Protein AF-A0A1Y1LKH6-F1 (afdb_monomer_lite)

Foldseek 3Di:
DPAFQFADPVDGHNDDDDDDPQPAWDWDWADDPPHRGTDIDIGRPPPPPCPVQDKDWFWDDDPVLVVVLVVVLVVDDLVVLVPDPDVVVSVVVNCVVNVVSCCVSTPTDIDGDDDPPVPPDDPDD

Organism: Photinus pyralis (NCBI:txid7054)

Secondary structure (DSSP, 8-state):
--S-SEE-SS-EE---------SSEEEEEE--TTSSB-EEEEEETT--------EEEE----HHHHHHHHHHHHTS--HHHHT-S-HHHHHHHHHHHHHHHHHHHS--EEEEPPP---TT-----

Sequence (125 aa):
VSDPTRVTHSSTSIIDNIFTNVPKFICRVVENNIADHNTVLLEIKDMINTTLREFTFKRRYGSVSISNFKQNLAAQNWSLLYDCSDINEAYQRFYITFKQLFDEYFPIKKHCRPTDTTSWINREV

pLDDT: mean 86.82, std 14.16, range [39.38, 98.31]

Radius of gyration: 31.22 Å; chains: 1; bounding box: 61×33×78 Å

Structure (mmCIF, N/CA/C/O backbone):
data_AF-A0A1Y1LKH6-F1
#
_entry.id   AF-A0A1Y1LKH6-F1
#
loop_
_atom_site.group_PDB
_atom_site.id
_atom_site.type_symbol
_atom_site.label_atom_id
_atom_site.label_alt_id
_atom_site.label_comp_id
_atom_site.label_asym_id
_atom_site.label_entity_id
_atom_site.label_seq_id
_atom_site.pdbx_PDB_ins_code
_atom_site.Cartn_x
_atom_site.Cartn_y
_atom_site.Cartn_z
_atom_site.occupancy
_atom_site.B_iso_or_equiv
_atom_site.auth_seq_id
_atom_site.auth_comp_id
_atom_site.auth_asym_id
_atom_site.auth_atom_id
_atom_site.pdbx_PDB_model_num
ATOM 1 N N . VAL A 1 1 ? 26.871 3.928 -34.632 1.00 66.56 1 VAL A N 1
ATOM 2 C CA . VAL A 1 1 ? 27.045 2.542 -35.115 1.00 66.56 1 VAL A CA 1
ATOM 3 C C . VAL A 1 1 ? 26.883 2.571 -36.618 1.00 66.56 1 VAL A C 1
ATOM 5 O O . VAL A 1 1 ? 25.923 3.176 -37.075 1.00 66.56 1 VAL A O 1
ATOM 8 N N . SER A 1 2 ? 27.850 2.031 -37.352 1.00 83.31 2 SER A N 1
ATOM 9 C CA . SER A 1 2 ? 27.874 2.004 -38.825 1.00 83.31 2 SER A CA 1
ATOM 10 C C . SER A 1 2 ? 27.834 0.583 -39.392 1.00 83.31 2 SER A C 1
ATOM 12 O O . SER A 1 2 ? 27.821 0.417 -40.607 1.00 83.31 2 SER A O 1
ATOM 14 N N . ASP A 1 3 ? 27.836 -0.426 -38.522 1.00 90.88 3 ASP A N 1
ATOM 15 C CA . ASP A 1 3 ? 27.825 -1.834 -38.905 1.00 90.88 3 ASP A CA 1
ATOM 16 C C . ASP A 1 3 ? 26.410 -2.272 -39.320 1.00 90.88 3 ASP A C 1
ATOM 18 O O . ASP A 1 3 ? 25.429 -1.788 -38.740 1.00 90.88 3 ASP A O 1
ATOM 22 N N . PRO A 1 4 ? 26.273 -3.182 -40.303 1.00 92.75 4 PRO A N 1
ATOM 23 C CA . PRO A 1 4 ? 24.976 -3.640 -40.784 1.00 92.75 4 PRO A CA 1
ATOM 24 C C . PRO A 1 4 ? 24.255 -4.468 -39.719 1.00 92.75 4 PRO A C 1
ATOM 26 O O . PRO A 1 4 ? 24.785 -5.458 -39.213 1.00 92.75 4 PRO A O 1
ATOM 29 N N . THR A 1 5 ? 23.014 -4.096 -39.417 1.00 93.94 5 THR A N 1
ATOM 30 C CA . THR A 1 5 ? 22.157 -4.829 -38.473 1.00 9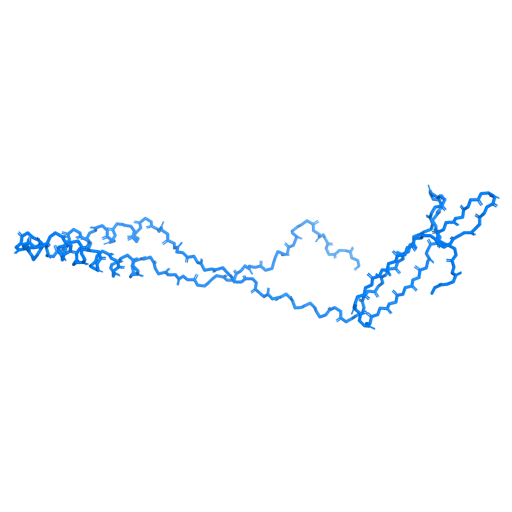3.94 5 THR A CA 1
ATOM 31 C C . THR A 1 5 ? 21.374 -5.940 -39.161 1.00 93.94 5 THR A C 1
ATOM 33 O O . THR A 1 5 ? 20.960 -6.889 -38.511 1.00 93.94 5 THR A O 1
ATOM 36 N N . ARG A 1 6 ? 21.251 -5.874 -40.491 1.00 92.88 6 ARG A N 1
ATOM 37 C CA . ARG A 1 6 ? 20.713 -6.947 -41.321 1.00 92.88 6 ARG A CA 1
ATOM 38 C C . ARG A 1 6 ? 21.611 -7.215 -42.520 1.00 92.88 6 ARG A C 1
ATOM 40 O O . ARG A 1 6 ? 21.926 -6.300 -43.289 1.00 92.88 6 ARG A O 1
ATOM 47 N N . VAL A 1 7 ? 21.981 -8.476 -42.694 1.00 92.69 7 VAL A N 1
ATOM 48 C CA . VAL A 1 7 ? 22.825 -8.982 -43.775 1.00 92.69 7 VAL A CA 1
ATOM 49 C C . VAL A 1 7 ? 22.091 -10.131 -44.453 1.00 92.69 7 VAL A C 1
ATOM 51 O O . VAL A 1 7 ? 21.889 -11.195 -43.878 1.00 92.69 7 VAL A O 1
ATOM 54 N N . THR A 1 8 ? 21.688 -9.909 -45.698 1.00 91.44 8 THR A N 1
ATOM 55 C CA . THR A 1 8 ? 21.129 -10.944 -46.574 1.00 91.44 8 THR A CA 1
ATOM 56 C C . THR A 1 8 ? 22.130 -11.273 -47.680 1.00 91.44 8 THR A C 1
ATOM 58 O O . THR A 1 8 ? 23.130 -10.578 -47.855 1.00 91.44 8 THR A O 1
ATOM 61 N N . HIS A 1 9 ? 21.840 -12.288 -48.497 1.00 91.00 9 HIS A N 1
ATOM 62 C CA . HIS A 1 9 ? 22.659 -12.598 -49.675 1.00 91.00 9 HIS A CA 1
ATOM 63 C C . HIS A 1 9 ? 22.769 -11.415 -50.660 1.00 91.00 9 HIS A C 1
ATOM 65 O O . HIS A 1 9 ? 23.768 -11.276 -51.359 1.00 91.00 9 HIS A O 1
ATOM 71 N N . SER A 1 10 ? 21.736 -10.572 -50.749 1.00 94.00 10 SER A N 1
ATOM 72 C CA . SER A 1 10 ? 21.636 -9.502 -51.751 1.00 94.00 10 SER A CA 1
ATOM 73 C C . SER A 1 10 ? 21.838 -8.093 -51.198 1.00 94.00 10 SER A C 1
ATOM 75 O O . SER A 1 10 ? 21.917 -7.148 -51.980 1.00 94.00 10 SER A O 1
ATOM 77 N N . SER A 1 11 ? 21.853 -7.912 -49.876 1.00 93.81 11 SER A N 1
ATOM 78 C CA . SER A 1 11 ? 21.896 -6.577 -49.276 1.00 93.81 11 SER A CA 1
ATOM 79 C C . SER A 1 11 ? 22.479 -6.563 -47.870 1.00 93.81 11 SER A C 1
ATOM 81 O O . SER A 1 11 ? 22.295 -7.491 -47.083 1.00 93.81 11 SER A O 1
ATOM 83 N N . THR A 1 12 ? 23.119 -5.445 -47.539 1.00 94.19 12 THR A N 1
ATOM 84 C CA . THR A 1 12 ? 23.530 -5.087 -46.183 1.00 94.19 12 THR A CA 1
ATOM 85 C C . THR A 1 12 ? 22.837 -3.786 -45.798 1.00 94.19 12 THR A C 1
ATOM 87 O O . THR A 1 12 ? 22.826 -2.819 -46.561 1.00 94.19 12 THR A O 1
ATOM 90 N N . SER A 1 13 ? 22.169 -3.769 -44.646 1.00 94.25 13 SER A N 1
ATOM 91 C CA . SER A 1 13 ? 21.349 -2.628 -44.229 1.00 94.25 13 SER A CA 1
ATOM 92 C C . SER A 1 13 ? 21.379 -2.417 -42.717 1.00 94.25 13 SER A C 1
ATOM 94 O O . SER A 1 13 ? 21.662 -3.335 -41.949 1.00 94.25 13 SER A O 1
ATOM 96 N N . ILE A 1 14 ? 21.108 -1.180 -42.299 1.00 94.88 14 ILE A N 1
ATOM 97 C CA . ILE A 1 14 ? 21.021 -0.757 -40.897 1.00 94.88 14 ILE A CA 1
ATOM 98 C C . ILE A 1 14 ? 19.560 -0.388 -40.642 1.00 94.88 14 ILE A C 1
ATOM 100 O O . ILE A 1 14 ? 19.156 0.753 -40.864 1.00 94.88 14 ILE A O 1
ATOM 104 N N . ILE A 1 15 ? 18.747 -1.371 -40.265 1.00 94.12 15 ILE A N 1
ATOM 105 C CA . ILE A 1 15 ? 17.295 -1.189 -40.092 1.00 94.12 15 ILE A CA 1
ATOM 106 C C . ILE A 1 15 ? 16.814 -1.459 -38.664 1.00 94.12 15 ILE A C 1
ATOM 108 O O . ILE A 1 15 ? 15.684 -1.112 -38.328 1.00 94.12 15 ILE A O 1
ATOM 112 N N . ASP A 1 16 ? 17.681 -1.985 -37.802 1.00 92.00 16 ASP A N 1
ATOM 113 C CA . ASP A 1 16 ? 17.386 -2.269 -36.402 1.00 92.00 16 ASP A CA 1
ATOM 114 C C . ASP A 1 16 ? 18.007 -1.166 -35.535 1.00 92.00 16 ASP A C 1
ATOM 116 O O . ASP A 1 16 ? 19.226 -1.048 -35.419 1.00 92.00 16 ASP A O 1
ATOM 120 N N . ASN A 1 17 ? 17.171 -0.310 -34.946 1.00 91.19 17 ASN A N 1
ATOM 121 C CA . ASN A 1 17 ? 17.619 0.870 -34.206 1.00 91.19 17 ASN A CA 1
ATOM 122 C C . ASN A 1 17 ? 17.134 0.824 -32.754 1.00 91.19 17 ASN A C 1
ATOM 124 O O . ASN A 1 17 ? 15.978 0.497 -32.491 1.00 91.19 17 ASN A O 1
ATOM 128 N N . ILE A 1 18 ? 17.998 1.221 -31.815 1.00 91.69 18 ILE A N 1
ATOM 129 C CA . ILE A 1 18 ? 17.648 1.400 -30.401 1.00 91.69 18 ILE A CA 1
ATOM 130 C C . ILE A 1 18 ? 17.790 2.882 -30.052 1.00 91.69 18 ILE A C 1
ATOM 132 O O . ILE A 1 18 ? 18.889 3.435 -30.105 1.00 91.69 18 ILE A O 1
ATOM 136 N N . PHE A 1 19 ? 16.684 3.519 -29.667 1.00 92.00 19 PHE A N 1
ATOM 137 C CA . PHE A 1 19 ? 16.665 4.897 -29.174 1.00 92.00 19 PHE A CA 1
ATOM 138 C C . PHE A 1 19 ? 16.537 4.897 -27.651 1.00 92.00 19 PHE A C 1
ATOM 140 O O . PHE A 1 19 ? 15.687 4.206 -27.094 1.00 92.00 19 PHE A O 1
ATOM 147 N N . THR A 1 20 ? 17.374 5.676 -26.966 1.00 87.31 20 THR A N 1
ATOM 148 C CA . THR A 1 20 ? 17.354 5.792 -25.504 1.00 87.31 20 THR A CA 1
ATOM 149 C C . THR A 1 20 ? 17.674 7.216 -25.067 1.00 87.31 20 THR A C 1
ATOM 151 O O . THR A 1 20 ? 18.422 7.929 -25.732 1.00 87.31 20 THR A O 1
ATOM 154 N N . ASN A 1 21 ? 17.107 7.629 -23.936 1.00 89.75 21 ASN A N 1
ATOM 155 C CA . ASN A 1 21 ? 17.434 8.878 -23.250 1.00 89.75 21 ASN A CA 1
ATOM 156 C C . ASN A 1 21 ? 18.557 8.703 -22.211 1.00 89.75 21 ASN A C 1
ATOM 158 O O . ASN A 1 21 ? 18.894 9.653 -21.504 1.00 89.75 21 ASN A O 1
ATOM 162 N N . VAL A 1 22 ? 19.121 7.499 -22.082 1.00 86.81 22 VAL A N 1
ATOM 163 C CA . VAL A 1 22 ? 20.205 7.226 -21.140 1.00 86.81 22 VAL A CA 1
ATOM 164 C C . VAL A 1 22 ? 21.517 7.799 -21.691 1.00 86.81 22 VAL A C 1
ATOM 166 O O . VAL A 1 22 ? 21.903 7.447 -22.801 1.00 86.81 22 VAL A O 1
ATOM 169 N N . PRO A 1 23 ? 22.235 8.665 -20.949 1.00 83.50 23 PRO A N 1
ATOM 170 C CA . PRO A 1 23 ? 23.381 9.399 -21.494 1.00 83.50 23 PRO A CA 1
ATOM 171 C C . PRO A 1 23 ? 24.666 8.568 -21.596 1.00 83.50 23 PRO A C 1
ATOM 173 O O . PRO A 1 23 ? 25.568 8.928 -22.349 1.00 83.50 23 PRO A O 1
ATOM 176 N N . LYS A 1 24 ? 24.786 7.479 -20.827 1.00 88.81 24 LYS A N 1
ATOM 177 C CA . LYS A 1 24 ? 25.987 6.637 -20.789 1.00 88.81 24 LY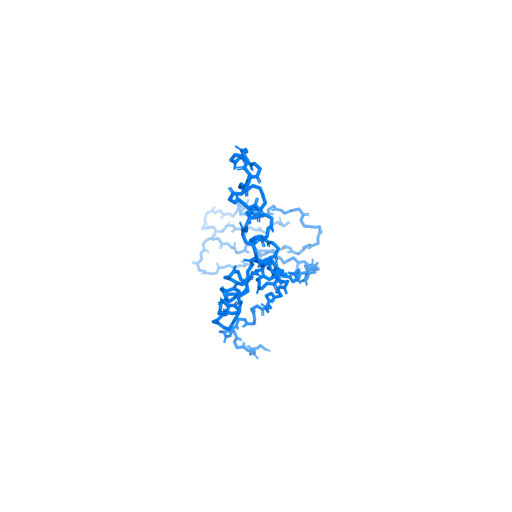S A CA 1
ATOM 178 C C . LYS A 1 24 ? 25.665 5.229 -21.263 1.00 88.81 24 LYS A C 1
ATOM 180 O O . LYS A 1 24 ? 25.128 4.414 -20.517 1.00 88.81 24 LYS A O 1
ATOM 185 N N . PHE A 1 25 ? 26.037 4.930 -22.497 1.00 90.56 25 PHE A N 1
ATOM 186 C CA . PHE A 1 25 ? 25.881 3.599 -23.063 1.00 90.56 25 PHE A CA 1
ATOM 187 C C . PHE A 1 25 ? 27.036 3.254 -24.001 1.00 90.56 25 PHE A C 1
ATOM 189 O O . PHE A 1 25 ? 27.740 4.128 -24.508 1.00 90.56 25 PHE A O 1
ATOM 196 N N . ILE A 1 26 ? 27.217 1.960 -24.229 1.00 91.00 26 ILE A N 1
ATOM 197 C CA . ILE A 1 26 ? 27.970 1.406 -25.349 1.00 91.00 26 ILE A CA 1
ATOM 198 C C . ILE A 1 26 ? 26.956 0.723 -26.262 1.00 91.00 26 ILE A C 1
ATOM 200 O O . ILE A 1 26 ? 26.069 0.019 -25.792 1.00 91.00 26 ILE A O 1
ATOM 204 N N . CYS A 1 27 ? 27.096 0.916 -27.569 1.00 91.31 27 CYS A N 1
ATOM 205 C CA . CYS A 1 27 ? 26.304 0.204 -28.563 1.00 91.31 27 CYS A CA 1
ATOM 206 C C . CYS A 1 27 ? 27.236 -0.512 -29.539 1.00 91.31 27 CYS A C 1
ATOM 208 O O . CYS A 1 27 ? 28.240 0.070 -29.962 1.00 91.31 27 CYS A O 1
ATOM 210 N N . ARG A 1 28 ? 26.929 -1.769 -29.865 1.00 93.38 28 ARG A N 1
ATOM 211 C CA . ARG A 1 28 ? 27.691 -2.599 -30.808 1.00 93.38 28 ARG A CA 1
ATOM 212 C C . ARG A 1 28 ? 26.752 -3.505 -31.589 1.00 93.38 28 ARG A C 1
ATOM 214 O O . ARG A 1 28 ? 25.710 -3.901 -31.075 1.00 93.38 28 ARG A O 1
ATOM 221 N N . VAL A 1 29 ? 27.156 -3.863 -32.800 1.00 94.25 29 VAL A N 1
ATOM 222 C CA . VAL A 1 29 ? 26.514 -4.933 -33.565 1.00 94.25 29 VAL A CA 1
ATOM 223 C C . VAL A 1 29 ? 27.324 -6.204 -33.362 1.00 94.25 29 VAL A C 1
ATOM 225 O O . VAL A 1 29 ? 28.546 -6.194 -33.501 1.00 94.25 29 VAL A O 1
ATOM 228 N N . VAL A 1 30 ? 26.646 -7.282 -32.988 1.00 93.69 30 VAL A N 1
ATOM 229 C CA . VAL A 1 30 ? 27.229 -8.610 -32.809 1.00 93.69 30 VAL A CA 1
ATOM 230 C C . VAL A 1 30 ? 26.691 -9.499 -33.914 1.00 93.69 30 VAL A C 1
ATOM 232 O O . VAL A 1 30 ? 25.475 -9.632 -34.074 1.00 93.69 30 VAL A O 1
ATOM 235 N N . GLU A 1 31 ? 27.604 -10.086 -34.681 1.00 90.62 31 GLU A N 1
ATOM 236 C CA . GLU A 1 31 ? 27.249 -11.004 -35.754 1.00 90.62 31 GLU A CA 1
ATOM 237 C C . GLU A 1 31 ? 26.461 -12.189 -35.200 1.00 90.62 31 GLU A C 1
ATOM 239 O O . GLU A 1 31 ? 26.809 -12.775 -34.170 1.00 90.62 31 GLU A O 1
ATOM 244 N N . ASN A 1 32 ? 25.367 -12.506 -35.879 1.00 83.00 32 ASN A N 1
ATOM 245 C CA . ASN A 1 32 ? 24.495 -13.596 -35.506 1.00 83.00 32 ASN A CA 1
ATOM 246 C C . ASN A 1 32 ? 24.448 -14.624 -36.637 1.00 83.00 32 ASN A C 1
ATOM 248 O O . ASN A 1 32 ? 23.949 -14.334 -37.715 1.00 83.00 32 ASN A O 1
ATOM 252 N N . ASN A 1 33 ? 24.908 -15.847 -36.375 1.00 83.75 33 ASN A N 1
ATOM 253 C CA . ASN A 1 33 ? 24.973 -16.898 -37.397 1.00 83.75 33 ASN A CA 1
ATOM 254 C C . ASN A 1 33 ? 23.673 -17.705 -37.543 1.00 83.75 33 ASN A C 1
ATOM 256 O O . ASN A 1 33 ? 23.628 -18.642 -38.339 1.00 83.75 33 ASN A O 1
ATOM 260 N N . ILE A 1 34 ? 22.629 -17.389 -36.766 1.00 89.69 34 ILE A N 1
ATOM 261 C CA . ILE A 1 34 ? 21.341 -18.102 -36.819 1.00 89.69 34 ILE A CA 1
ATOM 262 C C . ILE A 1 34 ? 20.232 -17.332 -37.555 1.00 89.69 34 ILE A C 1
ATOM 264 O O . ILE A 1 34 ? 19.164 -17.897 -37.778 1.00 89.69 34 ILE A O 1
ATOM 268 N N . ALA A 1 35 ? 20.455 -16.067 -37.930 1.00 88.50 35 ALA A N 1
ATOM 269 C CA . ALA A 1 35 ? 19.479 -15.228 -38.629 1.00 88.50 35 ALA A CA 1
ATOM 270 C C . ALA A 1 35 ? 20.168 -14.249 -39.592 1.00 88.50 35 ALA A C 1
ATOM 272 O O . ALA A 1 35 ? 21.348 -13.957 -39.445 1.00 88.50 35 ALA A O 1
ATOM 273 N N . ASP A 1 36 ? 19.415 -13.683 -40.536 1.00 89.44 36 ASP A N 1
ATOM 274 C CA . ASP A 1 36 ? 19.871 -12.585 -41.401 1.00 89.44 36 ASP A CA 1
ATOM 275 C C . ASP A 1 36 ? 19.947 -11.233 -40.660 1.00 89.44 36 ASP A C 1
ATOM 277 O O . ASP A 1 36 ? 20.391 -10.238 -41.229 1.00 89.44 36 ASP A O 1
ATOM 281 N N . HIS A 1 37 ? 19.532 -11.186 -39.388 1.00 93.31 37 HIS A N 1
ATOM 282 C CA . HIS A 1 37 ? 19.664 -10.031 -38.500 1.00 93.31 37 HIS A CA 1
ATOM 283 C C . HIS A 1 37 ? 20.791 -10.242 -37.481 1.00 93.31 37 HIS A C 1
ATOM 285 O O . HIS A 1 37 ? 20.734 -11.145 -36.638 1.00 93.31 37 HIS A O 1
ATOM 291 N N . ASN A 1 38 ? 21.774 -9.344 -37.519 1.00 94.00 38 ASN A N 1
ATOM 292 C CA . ASN A 1 38 ? 22.796 -9.204 -36.493 1.00 94.00 38 ASN A CA 1
ATOM 293 C C . ASN A 1 38 ? 22.198 -8.585 -35.225 1.00 94.00 38 ASN A C 1
ATOM 295 O O . ASN A 1 38 ? 21.302 -7.742 -35.264 1.00 94.00 38 ASN A O 1
ATOM 299 N N . THR A 1 39 ? 22.728 -8.975 -34.071 1.00 93.69 39 THR A N 1
ATOM 300 C CA . THR A 1 39 ? 22.233 -8.501 -32.777 1.00 93.69 39 THR A CA 1
ATOM 301 C C . THR A 1 39 ? 22.729 -7.084 -32.507 1.00 93.69 39 THR A C 1
ATOM 303 O O . THR A 1 39 ? 23.934 -6.852 -32.439 1.00 93.69 39 THR A O 1
ATOM 306 N N . VAL A 1 40 ? 21.820 -6.135 -32.276 1.00 94.00 40 VAL A N 1
ATOM 307 C CA . VAL A 1 40 ? 22.178 -4.803 -31.767 1.00 94.00 40 VAL A CA 1
ATOM 308 C C . VAL A 1 40 ? 22.226 -4.856 -30.242 1.00 94.00 40 VAL A C 1
ATOM 310 O O . VAL A 1 40 ? 21.197 -4.948 -29.576 1.00 94.00 40 VAL A O 1
ATOM 313 N N . LEU A 1 41 ? 23.431 -4.812 -29.680 1.00 92.62 41 LEU A N 1
ATOM 314 C CA . LEU A 1 41 ? 23.663 -4.832 -28.241 1.00 92.62 41 LEU A CA 1
ATOM 315 C C . LEU A 1 41 ? 23.791 -3.401 -27.710 1.00 92.62 41 LEU A C 1
ATOM 317 O O . LEU A 1 41 ? 24.691 -2.663 -28.117 1.00 92.62 41 LEU A O 1
ATOM 321 N N . LEU A 1 42 ? 22.936 -3.042 -26.751 1.00 92.62 42 LEU A N 1
ATOM 322 C CA . LEU A 1 42 ? 23.048 -1.819 -25.959 1.00 92.62 42 LEU A CA 1
ATOM 323 C C . LEU A 1 42 ? 23.468 -2.173 -24.528 1.00 92.62 42 LEU A C 1
ATOM 325 O O . LEU A 1 42 ? 22.695 -2.751 -23.768 1.00 92.62 42 LEU A O 1
ATOM 329 N N . GLU A 1 43 ? 24.676 -1.784 -24.144 1.00 90.56 43 GLU A N 1
ATOM 330 C CA . GLU A 1 43 ? 25.164 -1.883 -22.772 1.00 90.56 43 GLU A CA 1
ATOM 331 C C . GLU A 1 43 ? 24.993 -0.526 -22.088 1.00 90.56 43 GLU A C 1
ATOM 333 O O . GLU A 1 43 ? 25.622 0.467 -22.464 1.00 90.56 43 GLU A O 1
ATOM 338 N N . ILE A 1 44 ? 24.135 -0.469 -21.074 1.00 89.50 44 ILE A N 1
ATOM 339 C CA . ILE A 1 44 ? 23.920 0.749 -20.300 1.00 89.50 44 ILE A CA 1
ATOM 340 C C . ILE A 1 44 ? 24.946 0.808 -19.168 1.00 89.50 44 ILE A C 1
ATOM 342 O O . ILE A 1 44 ? 24.986 -0.069 -18.307 1.00 89.50 44 ILE A O 1
ATOM 346 N N . LYS A 1 45 ? 25.751 1.872 -19.147 1.00 82.69 45 LYS A N 1
ATOM 347 C CA . LYS A 1 45 ? 26.741 2.113 -18.094 1.00 82.69 45 LYS A CA 1
ATOM 348 C C . LYS A 1 45 ? 26.121 2.881 -16.941 1.00 82.69 45 LYS A C 1
ATOM 350 O O . LYS A 1 45 ? 25.254 3.724 -17.148 1.00 82.69 45 LYS A O 1
ATOM 355 N N . ASP A 1 46 ? 26.626 2.632 -15.737 1.00 70.75 46 ASP A N 1
ATOM 356 C CA . ASP A 1 46 ? 26.220 3.344 -14.524 1.00 70.75 46 ASP A CA 1
ATOM 357 C C . ASP A 1 46 ? 24.699 3.335 -14.293 1.00 70.75 46 ASP A C 1
ATOM 359 O O . ASP A 1 46 ? 24.140 4.310 -13.787 1.00 70.75 46 ASP A O 1
ATOM 363 N N . MET A 1 47 ? 24.010 2.235 -14.633 1.00 64.00 47 MET A N 1
ATOM 364 C CA . MET A 1 47 ? 22.700 1.965 -14.040 1.00 64.00 47 MET A CA 1
ATOM 365 C C . MET A 1 47 ? 22.947 1.796 -12.550 1.00 64.00 47 MET A C 1
ATOM 367 O O . MET A 1 47 ? 23.314 0.721 -12.077 1.00 64.00 47 MET A O 1
ATOM 371 N N . ILE A 1 48 ? 22.830 2.900 -11.811 1.00 59.91 48 ILE A N 1
ATOM 372 C CA . ILE A 1 48 ? 22.781 2.860 -10.362 1.00 59.91 48 ILE A CA 1
ATOM 373 C C . ILE A 1 48 ? 21.654 1.878 -10.082 1.00 59.91 48 ILE A C 1
ATOM 375 O O . ILE A 1 48 ? 20.502 2.155 -10.413 1.00 59.91 48 ILE A O 1
ATOM 379 N N . ASN A 1 49 ? 21.992 0.717 -9.518 1.00 57.28 49 ASN A N 1
ATOM 380 C CA . ASN A 1 49 ? 21.025 -0.175 -8.903 1.00 57.28 49 ASN A CA 1
ATOM 381 C C . ASN A 1 49 ? 20.459 0.572 -7.694 1.00 57.28 49 ASN A C 1
ATOM 383 O O . ASN A 1 49 ? 20.734 0.247 -6.538 1.00 57.28 49 ASN A O 1
ATOM 387 N N . THR A 1 50 ? 19.656 1.602 -7.947 1.00 55.81 50 THR A N 1
ATOM 388 C CA . THR A 1 50 ? 18.663 2.071 -7.011 1.00 55.81 50 THR A CA 1
ATOM 389 C C . THR A 1 50 ? 17.623 0.967 -6.992 1.00 55.81 50 THR A C 1
ATOM 391 O O . THR A 1 50 ? 16.538 1.061 -7.557 1.00 55.81 50 THR A O 1
ATOM 394 N N . THR A 1 51 ? 17.953 -0.124 -6.301 1.00 58.88 51 THR A N 1
ATOM 395 C CA . THR A 1 51 ? 16.930 -0.926 -5.650 1.00 58.88 51 THR A CA 1
ATOM 396 C C . THR A 1 51 ? 16.294 0.012 -4.632 1.00 58.88 51 THR A C 1
ATOM 398 O O . THR A 1 51 ? 16.640 0.042 -3.452 1.00 58.88 51 THR A O 1
ATOM 401 N N . LEU A 1 52 ? 15.416 0.893 -5.121 1.00 59.81 52 LEU A N 1
ATOM 402 C CA . LEU A 1 52 ? 14.513 1.653 -4.291 1.00 59.81 52 LEU A CA 1
ATOM 403 C C . LEU A 1 52 ? 13.786 0.572 -3.517 1.00 59.81 52 LEU A C 1
ATOM 405 O O . LEU A 1 52 ? 13.043 -0.212 -4.102 1.00 59.81 52 LEU A O 1
ATOM 409 N N . ARG A 1 53 ? 14.110 0.439 -2.227 1.00 66.00 53 ARG A N 1
ATOM 410 C CA . ARG A 1 53 ? 13.461 -0.548 -1.373 1.00 66.00 53 ARG A CA 1
ATOM 411 C C . ARG A 1 53 ? 11.971 -0.303 -1.511 1.00 66.00 53 ARG A C 1
ATOM 413 O O . ARG A 1 53 ? 11.475 0.727 -1.057 1.00 66.00 53 ARG A O 1
ATOM 420 N N . GLU A 1 54 ? 11.279 -1.222 -2.171 1.00 74.81 54 GLU A N 1
ATOM 421 C CA . GLU A 1 54 ? 9.843 -1.113 -2.322 1.00 74.81 54 GLU A CA 1
ATOM 422 C C . GLU A 1 54 ? 9.238 -1.283 -0.935 1.00 74.81 54 GLU A C 1
ATOM 424 O O . GLU A 1 54 ? 9.298 -2.348 -0.308 1.00 74.81 54 GLU A O 1
ATOM 429 N N . PHE A 1 55 ? 8.702 -0.187 -0.415 1.00 83.56 55 PHE A N 1
ATOM 430 C CA . PHE A 1 55 ? 7.976 -0.206 0.834 1.00 83.56 55 PHE A CA 1
ATOM 431 C C . PHE A 1 55 ? 6.502 -0.413 0.533 1.00 83.56 55 PHE A C 1
ATOM 433 O O . PHE A 1 55 ? 5.914 0.280 -0.292 1.00 83.56 55 PHE A O 1
ATOM 440 N N . THR A 1 56 ? 5.891 -1.342 1.253 1.00 89.06 56 THR A N 1
ATOM 441 C CA . THR A 1 56 ? 4.442 -1.522 1.257 1.00 89.06 56 THR A CA 1
ATOM 442 C C . THR A 1 56 ? 3.904 -1.162 2.631 1.00 89.06 56 THR A C 1
ATOM 444 O O . THR A 1 56 ? 4.509 -1.476 3.658 1.00 89.06 56 THR A O 1
ATOM 447 N N . PHE A 1 57 ? 2.765 -0.482 2.660 1.00 93.19 57 PHE A N 1
ATOM 448 C CA . PHE A 1 57 ? 2.056 -0.151 3.888 1.00 93.19 57 PHE A CA 1
ATOM 449 C C . PHE A 1 57 ? 0.888 -1.116 4.030 1.00 93.19 57 PHE A C 1
ATOM 451 O O . PHE A 1 57 ? 0.023 -1.176 3.159 1.00 93.19 57 PHE A O 1
ATOM 458 N N . LYS A 1 58 ? 0.869 -1.907 5.104 1.00 93.88 58 LYS A N 1
ATOM 459 C CA . LYS A 1 58 ? -0.211 -2.872 5.345 1.00 93.88 58 LYS A CA 1
ATOM 460 C C . LYS A 1 58 ? -0.577 -2.956 6.816 1.00 93.88 58 LYS A C 1
ATOM 462 O O . LYS A 1 58 ? 0.242 -2.692 7.694 1.00 93.88 58 LYS A O 1
ATOM 467 N N . ARG A 1 59 ? -1.821 -3.361 7.064 1.00 96.06 59 ARG A N 1
ATOM 468 C CA . ARG A 1 59 ? -2.313 -3.782 8.379 1.00 96.06 59 ARG A CA 1
ATOM 469 C C . ARG A 1 59 ? -2.176 -5.297 8.496 1.00 96.06 59 ARG A C 1
ATOM 471 O O . ARG A 1 59 ? -2.258 -6.008 7.495 1.00 96.06 59 ARG A O 1
ATOM 478 N N . ARG A 1 60 ? -1.951 -5.795 9.710 1.00 93.25 60 ARG A N 1
ATOM 479 C CA . ARG A 1 60 ? -1.957 -7.234 10.001 1.00 93.25 60 ARG A CA 1
ATOM 480 C C . ARG A 1 60 ? -3.162 -7.558 10.869 1.00 93.25 60 ARG A C 1
ATOM 482 O O . ARG A 1 60 ? -3.304 -6.982 11.939 1.00 93.25 60 ARG A O 1
ATOM 489 N N . TYR A 1 61 ? -3.972 -8.509 10.423 1.00 95.94 61 TYR A N 1
ATOM 490 C CA . TYR A 1 61 ? -5.156 -8.977 11.137 1.00 95.94 61 TYR A CA 1
ATOM 491 C C . TYR A 1 61 ? -4.842 -10.320 11.800 1.00 95.94 61 TYR A C 1
ATOM 493 O O . TYR A 1 61 ? -5.103 -11.381 11.244 1.00 95.94 61 TYR A O 1
ATOM 501 N N . GLY A 1 62 ? -4.177 -10.269 12.955 1.00 95.56 62 GLY A N 1
ATOM 502 C CA . GLY A 1 62 ? -3.869 -11.465 13.744 1.00 95.56 62 GLY A CA 1
ATOM 503 C C . GLY A 1 62 ? -5.058 -11.894 14.601 1.00 95.56 62 GLY A C 1
ATOM 504 O O . GLY A 1 62 ? -5.828 -11.045 15.044 1.00 95.56 62 GLY A O 1
ATOM 505 N N . SER A 1 63 ? -5.179 -13.192 14.890 1.00 97.31 63 SER A N 1
ATOM 506 C CA . SER A 1 63 ? -6.247 -13.734 15.745 1.00 97.31 63 SER A CA 1
ATOM 507 C C . SER A 1 63 ? -6.299 -13.056 17.117 1.00 97.31 63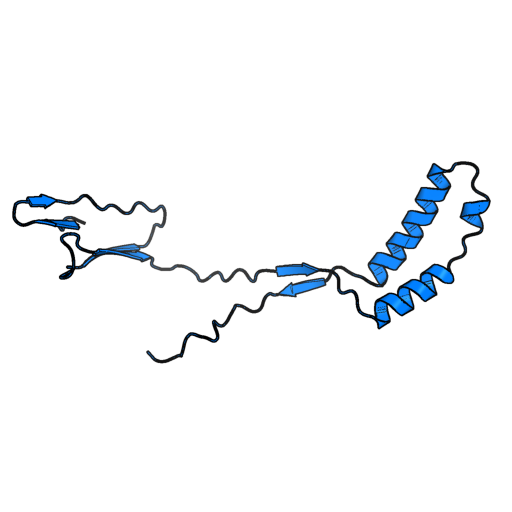 SER A C 1
ATOM 509 O O . SER A 1 63 ? -7.368 -12.637 17.544 1.00 97.31 63 SER A O 1
ATOM 511 N N . VAL A 1 64 ? -5.146 -12.855 17.765 1.00 97.31 64 VAL A N 1
ATOM 512 C CA . VAL A 1 64 ? -5.046 -12.161 19.063 1.00 97.31 64 VAL A CA 1
ATOM 513 C C . VAL A 1 64 ? -5.502 -10.703 18.956 1.00 97.31 64 VAL A C 1
ATOM 515 O O . VAL A 1 64 ? -6.316 -10.258 19.757 1.00 97.31 64 VAL A O 1
ATOM 518 N N . SER A 1 65 ? -5.038 -9.966 17.938 1.00 96.69 65 SER A N 1
ATOM 519 C CA . SER A 1 65 ? -5.455 -8.574 17.705 1.00 96.69 65 SER A CA 1
ATOM 520 C C . SER A 1 65 ? -6.958 -8.465 17.453 1.00 96.69 65 SER A C 1
ATOM 522 O O . SER A 1 65 ? -7.596 -7.561 17.976 1.00 96.69 65 SER A O 1
ATOM 524 N N . ILE A 1 66 ? -7.535 -9.403 16.695 1.00 98.12 66 ILE A N 1
ATOM 525 C CA . ILE A 1 66 ? -8.979 -9.468 16.440 1.00 98.12 66 ILE A CA 1
ATOM 526 C C . ILE A 1 66 ? -9.748 -9.747 17.733 1.00 98.12 66 ILE A C 1
ATOM 528 O O . ILE A 1 66 ? -10.749 -9.082 17.991 1.00 98.12 66 ILE A O 1
ATOM 532 N N . SER A 1 67 ? -9.301 -10.708 18.543 1.00 98.19 67 SER A N 1
ATOM 533 C CA . SER A 1 67 ?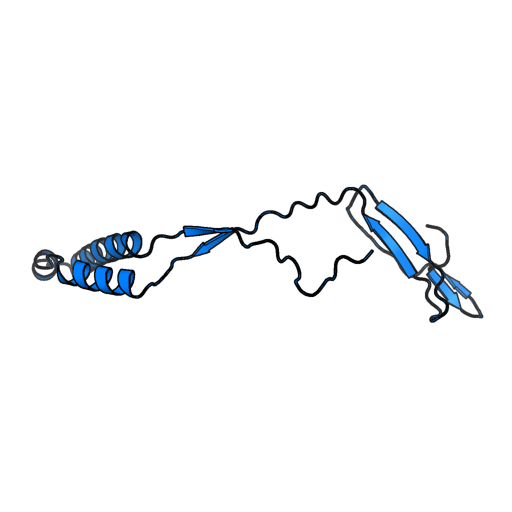 -9.943 -11.029 19.821 1.00 98.19 67 SER A CA 1
ATOM 534 C C . SER A 1 67 ? -9.916 -9.839 20.777 1.00 98.19 67 SER A C 1
ATOM 536 O O . SER A 1 67 ? -10.963 -9.456 21.298 1.00 98.19 67 SER A O 1
ATOM 538 N N . ASN A 1 68 ? -8.757 -9.195 20.937 1.00 97.75 68 ASN A N 1
ATOM 539 C CA . ASN A 1 68 ? -8.617 -8.035 21.814 1.00 97.75 68 ASN A CA 1
ATOM 540 C C . ASN A 1 68 ? -9.431 -6.840 21.302 1.00 97.75 68 ASN A C 1
ATOM 542 O O . ASN A 1 68 ? -10.102 -6.181 22.094 1.00 97.75 68 ASN A O 1
ATOM 546 N N . PHE A 1 69 ? -9.439 -6.595 19.988 1.00 98.31 69 PHE A N 1
ATOM 547 C CA . PHE A 1 69 ? -10.274 -5.565 19.372 1.00 98.31 69 PHE A CA 1
ATOM 548 C C . PHE A 1 69 ? -11.758 -5.790 19.677 1.00 98.31 69 PHE A C 1
ATOM 550 O O . PHE A 1 69 ? -12.432 -4.877 20.145 1.00 98.31 69 PHE A O 1
ATOM 557 N N . LYS A 1 70 ? -12.266 -7.014 19.474 1.00 98.06 70 LYS A N 1
ATOM 558 C CA . LYS A 1 70 ? -13.665 -7.360 19.770 1.00 98.06 70 LYS A CA 1
ATOM 559 C C . LYS A 1 70 ? -14.004 -7.153 21.242 1.00 98.06 70 LYS A C 1
ATOM 561 O O . LYS A 1 70 ? -15.045 -6.578 21.542 1.00 98.06 70 LYS A O 1
ATOM 566 N N . GLN A 1 71 ? -13.130 -7.599 22.143 1.00 98.06 71 GLN A N 1
ATOM 567 C CA . GLN A 1 71 ? -13.326 -7.435 23.581 1.00 98.06 71 GLN A CA 1
ATOM 568 C C . GLN A 1 71 ? -13.389 -5.954 23.973 1.00 98.06 71 GLN A C 1
ATOM 570 O O . GLN A 1 71 ? -14.299 -5.548 24.690 1.00 98.06 71 GLN A O 1
ATOM 575 N N . ASN A 1 72 ? -12.462 -5.137 23.468 1.00 97.75 72 ASN A N 1
ATOM 576 C CA . ASN A 1 72 ? -12.407 -3.713 23.796 1.00 97.75 72 ASN A CA 1
ATOM 577 C C . ASN A 1 72 ? -13.548 -2.921 23.163 1.00 97.75 72 ASN A C 1
ATOM 579 O O . ASN A 1 72 ? -14.059 -2.004 23.797 1.00 97.75 72 ASN A O 1
ATOM 583 N N . LEU A 1 73 ? -13.979 -3.293 21.955 1.00 97.25 73 LEU A N 1
ATOM 584 C CA . LEU A 1 73 ? -15.144 -2.700 21.305 1.00 97.25 73 LEU A CA 1
ATOM 585 C C . LEU A 1 73 ? -16.437 -3.024 22.069 1.00 97.25 73 LEU A C 1
ATOM 587 O O . LEU A 1 73 ? -17.277 -2.149 22.254 1.00 97.25 73 LEU A O 1
ATOM 591 N N . ALA A 1 74 ? -16.582 -4.260 22.555 1.00 96.38 74 ALA A N 1
ATOM 592 C CA . ALA A 1 74 ? -17.726 -4.670 23.368 1.00 96.38 74 ALA A CA 1
ATOM 593 C C . ALA A 1 74 ? -17.750 -3.997 24.752 1.00 96.38 74 ALA A C 1
ATOM 595 O O . ALA A 1 74 ? -18.824 -3.784 25.303 1.00 96.38 74 ALA A O 1
ATOM 596 N N . ALA A 1 75 ? -16.582 -3.647 25.296 1.00 96.56 75 ALA A N 1
ATOM 597 C CA . ALA A 1 75 ? -16.450 -2.956 26.577 1.00 96.56 75 ALA A CA 1
ATOM 598 C C . ALA A 1 75 ? -16.678 -1.433 26.498 1.00 96.56 75 ALA A C 1
ATOM 600 O O . ALA A 1 75 ? -16.684 -0.772 27.535 1.00 96.56 75 ALA A O 1
ATOM 601 N N . GLN A 1 76 ? -16.840 -0.857 25.300 1.00 96.00 76 GLN A N 1
ATOM 602 C CA . GLN A 1 76 ? -17.099 0.577 25.160 1.00 96.00 76 GLN A CA 1
ATOM 603 C C . GLN A 1 76 ? -18.459 0.962 25.744 1.00 96.00 76 GLN A C 1
ATOM 605 O O . GLN A 1 76 ? -19.444 0.233 25.614 1.00 96.00 76 GLN A O 1
ATOM 610 N N . ASN A 1 77 ? -18.522 2.149 26.350 1.00 93.50 77 ASN A N 1
ATOM 611 C CA . ASN A 1 77 ? -19.790 2.711 26.790 1.00 93.50 77 ASN A CA 1
ATOM 612 C C . ASN A 1 77 ? -20.543 3.318 25.598 1.00 93.50 77 ASN A C 1
ATOM 614 O O . ASN A 1 77 ? -20.145 4.350 25.058 1.00 93.50 77 ASN A O 1
ATOM 618 N N . TRP A 1 78 ? -21.663 2.696 25.238 1.00 94.31 78 TRP A N 1
ATOM 619 C CA . TRP A 1 78 ? -22.522 3.129 24.139 1.00 94.31 78 TRP A CA 1
ATOM 620 C C . TRP A 1 78 ? -23.747 3.940 24.581 1.00 94.31 78 TRP A C 1
ATOM 622 O O . TRP A 1 78 ? -24.546 4.304 23.725 1.00 94.31 78 TRP A O 1
ATOM 632 N N . SER A 1 79 ? -23.913 4.255 25.875 1.00 91.81 79 SER A N 1
ATOM 633 C CA . SER A 1 79 ? -25.088 4.994 26.377 1.00 91.81 79 SER A CA 1
ATOM 634 C C . SER A 1 79 ? -25.301 6.315 25.631 1.00 91.81 79 SER A C 1
ATOM 636 O O . SER A 1 79 ? -26.400 6.605 25.174 1.00 91.81 79 SER A O 1
ATOM 638 N N . LEU A 1 80 ? -24.206 7.037 25.373 1.00 84.62 80 LEU A N 1
ATOM 639 C CA . LEU A 1 80 ? -24.205 8.314 24.657 1.00 84.62 80 LEU A CA 1
ATOM 640 C C . LEU A 1 80 ? -24.711 8.223 23.209 1.00 84.62 80 LEU A C 1
ATOM 642 O O . LEU A 1 80 ? -25.035 9.252 22.630 1.00 84.62 80 LEU A O 1
ATOM 646 N N . LEU A 1 81 ? -24.740 7.031 22.605 1.00 91.31 81 LEU A N 1
ATOM 647 C CA . LEU A 1 81 ? -25.325 6.833 21.277 1.00 91.31 81 LEU A CA 1
ATOM 648 C C . LEU A 1 81 ? -26.844 6.725 21.338 1.00 91.31 81 LEU A C 1
ATOM 650 O O . LEU A 1 81 ? -27.524 7.223 20.447 1.00 91.31 81 LEU A O 1
ATOM 654 N N . TYR A 1 82 ? -27.360 6.065 22.374 1.00 87.75 82 TYR A N 1
ATOM 655 C CA . TYR A 1 82 ? -28.794 5.858 22.564 1.00 87.75 82 TYR A CA 1
ATOM 656 C C . TYR A 1 82 ? -29.502 7.129 23.041 1.00 87.75 82 TYR A C 1
ATOM 658 O O . TYR A 1 82 ? -30.685 7.300 22.766 1.00 87.75 82 TYR A O 1
ATOM 666 N N . ASP A 1 83 ? -28.762 8.030 23.690 1.00 88.25 83 ASP A N 1
ATOM 667 C CA . ASP A 1 83 ? -29.262 9.325 24.160 1.00 88.25 83 ASP A CA 1
ATOM 668 C C . ASP A 1 83 ? -29.162 10.442 23.094 1.00 88.25 83 ASP A C 1
ATOM 670 O O . ASP A 1 83 ? -29.622 11.563 23.320 1.00 88.25 83 ASP A O 1
ATOM 674 N N . CYS A 1 84 ? -28.563 10.169 21.926 1.00 91.00 84 CYS A N 1
ATOM 675 C CA . CYS A 1 84 ? -28.459 11.141 20.834 1.00 91.00 84 CYS A CA 1
ATOM 676 C C . CYS A 1 84 ? -29.786 11.267 20.070 1.00 91.00 84 CYS A C 1
ATOM 678 O O . CYS A 1 84 ? -30.336 10.282 19.580 1.00 91.00 84 CYS A O 1
ATOM 680 N N . SER A 1 85 ? -30.262 12.501 19.894 1.00 92.56 85 SER A N 1
ATOM 681 C CA . SER A 1 85 ? -31.451 12.804 19.088 1.00 92.56 85 SER A CA 1
ATOM 682 C C . SER A 1 85 ? -31.164 12.857 17.583 1.00 92.56 85 SER A C 1
ATOM 684 O O . SER A 1 85 ? -32.044 12.542 16.782 1.00 92.56 85 SER A O 1
ATOM 686 N N . ASP A 1 86 ? -29.943 13.235 17.189 1.00 95.81 86 ASP A N 1
ATOM 687 C CA . ASP A 1 86 ? -29.496 13.252 15.795 1.00 95.81 86 ASP A CA 1
ATOM 688 C C . ASP A 1 86 ? -28.764 11.948 15.442 1.00 95.81 86 ASP A C 1
ATOM 690 O O . ASP A 1 86 ? -27.721 11.604 16.007 1.00 95.81 86 ASP A O 1
ATOM 694 N N . ILE A 1 87 ? -29.298 11.233 14.452 1.00 94.50 87 ILE A N 1
ATOM 695 C CA . ILE A 1 87 ? -28.728 9.985 13.937 1.00 94.50 87 ILE A CA 1
ATOM 696 C C . ILE A 1 87 ? -27.327 10.170 13.341 1.00 94.50 87 ILE A C 1
ATOM 698 O O . ILE A 1 87 ? -26.485 9.277 13.452 1.00 94.50 87 ILE A O 1
ATOM 702 N N . ASN A 1 88 ? -27.048 11.323 12.729 1.00 96.00 88 ASN A N 1
ATOM 703 C CA . ASN A 1 88 ? -25.733 11.622 12.174 1.00 96.00 88 ASN A CA 1
ATOM 704 C C . ASN A 1 88 ? -24.717 11.787 13.297 1.00 96.00 88 ASN A C 1
ATOM 706 O O . ASN A 1 88 ? -23.607 11.268 13.203 1.00 96.00 88 ASN A O 1
ATOM 710 N N . GLU A 1 89 ? -25.102 12.471 14.374 1.00 94.88 89 GLU A N 1
ATOM 711 C CA . GLU A 1 89 ? -24.248 12.647 15.542 1.00 94.88 89 GLU A CA 1
ATOM 712 C C . GLU A 1 89 ? -23.961 11.304 16.225 1.00 94.88 89 GLU A C 1
ATOM 714 O O . GLU A 1 89 ? -22.802 10.993 16.513 1.00 94.88 89 GLU A O 1
ATOM 719 N N . ALA A 1 90 ? -24.989 10.467 16.401 1.00 95.69 90 ALA A N 1
ATOM 720 C CA . ALA A 1 90 ? -24.830 9.113 16.921 1.00 95.69 90 ALA A CA 1
ATOM 721 C C . ALA A 1 90 ? -23.867 8.288 16.046 1.00 95.69 90 ALA A C 1
ATOM 723 O O . ALA A 1 90 ? -22.911 7.690 16.546 1.00 95.69 90 ALA A O 1
ATOM 724 N N . TYR A 1 91 ? -24.045 8.306 14.723 1.00 95.75 91 TYR A N 1
ATOM 725 C CA . TYR A 1 91 ? -23.145 7.603 13.809 1.00 95.75 91 TYR A CA 1
ATOM 726 C C . TYR A 1 91 ? -21.702 8.115 13.899 1.00 95.75 91 TYR A C 1
ATOM 728 O O . TYR A 1 91 ? -20.770 7.312 13.953 1.00 95.75 91 TYR A O 1
ATOM 736 N N . GLN A 1 92 ? -21.495 9.434 13.945 1.00 95.44 92 GLN A N 1
ATOM 737 C CA . GLN A 1 92 ? -20.154 10.015 14.058 1.00 95.44 92 GLN A CA 1
ATOM 738 C C . GLN A 1 92 ? -19.465 9.586 15.354 1.00 95.44 92 GLN A C 1
ATOM 740 O O . GLN A 1 92 ? -18.311 9.158 15.321 1.00 95.44 92 GLN A O 1
ATOM 745 N N . ARG A 1 93 ? -20.179 9.626 16.484 1.00 94.44 93 ARG A N 1
ATOM 746 C CA . ARG A 1 93 ? -19.667 9.161 17.782 1.00 94.44 93 ARG A CA 1
ATOM 747 C C . ARG A 1 93 ? -19.275 7.684 17.724 1.00 94.44 93 ARG A C 1
ATOM 749 O O . ARG A 1 93 ? -18.159 7.340 18.108 1.00 94.44 93 ARG A O 1
ATOM 756 N N . PHE A 1 94 ? -20.140 6.831 17.170 1.00 96.56 94 PHE A N 1
ATOM 757 C CA . PHE A 1 94 ? -19.837 5.413 16.960 1.00 96.56 94 PHE A CA 1
ATOM 758 C C . PHE A 1 94 ? -18.574 5.229 16.114 1.00 96.56 94 PHE A C 1
ATOM 760 O O . PHE A 1 94 ? -17.655 4.504 16.500 1.00 96.56 94 PHE A O 1
ATOM 767 N N . TYR A 1 95 ? -18.529 5.897 14.961 1.00 97.25 95 TYR A N 1
ATOM 768 C CA . TYR A 1 95 ? -17.457 5.743 13.993 1.00 97.25 95 TYR A CA 1
ATOM 769 C C . TYR A 1 95 ? -16.114 6.186 14.568 1.00 97.25 95 TYR A C 1
ATOM 771 O O . TYR A 1 95 ? -15.126 5.483 14.380 1.00 97.25 95 TYR A O 1
ATOM 779 N N . ILE A 1 96 ? -16.068 7.298 15.306 1.00 96.69 96 ILE A N 1
ATOM 780 C CA . ILE A 1 96 ? -14.845 7.781 15.956 1.00 96.69 96 ILE A CA 1
ATOM 781 C C . ILE A 1 96 ? -14.309 6.730 16.931 1.00 96.69 96 ILE A C 1
ATOM 783 O O . ILE A 1 96 ? -13.146 6.339 16.812 1.00 96.69 96 ILE A O 1
ATOM 787 N N . THR A 1 97 ? -15.147 6.217 17.836 1.00 96.50 97 THR A N 1
ATOM 788 C CA . THR A 1 97 ? -14.739 5.193 18.810 1.00 96.50 97 THR A CA 1
ATOM 789 C C . THR A 1 97 ? -14.285 3.908 18.118 1.00 96.50 97 THR A C 1
ATOM 791 O O . THR A 1 97 ? -13.213 3.377 18.415 1.00 96.50 97 THR A O 1
ATOM 794 N N . PHE A 1 98 ? -15.061 3.422 17.144 1.00 98.00 98 PHE A N 1
ATOM 795 C CA . PHE A 1 98 ? -14.705 2.239 16.362 1.00 98.00 98 PHE A CA 1
ATOM 796 C C . PHE A 1 98 ? -13.365 2.427 15.644 1.00 98.00 98 PHE A C 1
ATOM 798 O O . PHE A 1 98 ? -12.508 1.545 15.681 1.00 98.00 98 PHE A O 1
ATOM 805 N N . LYS A 1 99 ? -13.175 3.576 14.990 1.00 97.94 99 LYS A N 1
ATOM 806 C CA . LYS A 1 99 ? -11.994 3.884 14.184 1.00 97.94 99 LYS A CA 1
ATOM 807 C C . LYS A 1 99 ? -10.738 4.013 15.040 1.00 97.94 99 LYS A C 1
ATOM 809 O O . LYS A 1 99 ? -9.701 3.491 14.638 1.00 97.94 99 LYS A O 1
ATOM 814 N N . GLN A 1 100 ? -10.840 4.643 16.210 1.00 97.81 100 GLN A N 1
ATOM 815 C CA . GLN A 1 100 ? -9.746 4.740 17.179 1.00 97.81 100 GLN A CA 1
ATOM 816 C C . GLN A 1 100 ? -9.263 3.351 17.601 1.00 97.81 100 GLN A C 1
ATOM 818 O O . GLN A 1 100 ? -8.091 3.029 17.413 1.00 97.81 100 GLN A O 1
ATOM 823 N N . LEU A 1 101 ? -10.182 2.495 18.057 1.00 97.81 101 LEU A N 1
ATOM 824 C CA . LEU A 1 101 ? -9.862 1.109 18.401 1.00 97.81 101 LEU A CA 1
ATOM 825 C C . LEU A 1 101 ? -9.311 0.344 17.190 1.00 97.81 101 LEU A C 1
ATOM 827 O O . LEU A 1 101 ? -8.339 -0.399 17.296 1.00 97.81 101 LEU A O 1
ATOM 831 N N . PHE A 1 102 ? -9.897 0.526 16.009 1.00 98.25 102 PHE A N 1
ATOM 832 C CA . PHE A 1 102 ? -9.440 -0.157 14.804 1.00 98.25 102 PHE A CA 1
ATOM 833 C C . PHE A 1 102 ? -7.994 0.208 14.448 1.00 98.25 102 PHE A C 1
ATOM 835 O O . PHE A 1 102 ? -7.204 -0.674 14.118 1.00 98.25 102 PHE A O 1
ATOM 842 N N . ASP A 1 103 ? -7.623 1.486 14.517 1.00 97.88 103 ASP A N 1
ATOM 843 C CA . ASP A 1 103 ? -6.256 1.918 14.220 1.00 97.88 103 ASP A CA 1
ATOM 844 C C . ASP A 1 103 ? -5.257 1.531 15.319 1.00 97.88 103 ASP A C 1
ATOM 846 O O . ASP A 1 103 ? -4.096 1.266 15.003 1.00 97.88 103 ASP A O 1
ATOM 850 N N . GLU A 1 104 ? -5.704 1.423 16.572 1.00 97.44 104 GLU A N 1
ATOM 851 C CA . GLU A 1 104 ? -4.902 0.913 17.688 1.00 97.44 104 GLU A CA 1
ATOM 852 C C . GLU A 1 104 ? -4.555 -0.575 17.507 1.00 97.44 104 GLU A C 1
ATOM 854 O O . GLU A 1 104 ? -3.386 -0.964 17.581 1.00 97.44 104 GLU A O 1
ATOM 859 N N . TYR A 1 105 ? -5.554 -1.414 17.213 1.00 97.81 105 TYR A N 1
ATOM 860 C CA . TYR A 1 105 ? -5.366 -2.864 17.080 1.00 97.81 105 TYR A CA 1
ATOM 861 C C . TYR A 1 105 ? -4.829 -3.288 15.708 1.00 97.81 105 TYR A C 1
ATOM 863 O O . TYR A 1 105 ? -4.149 -4.315 15.596 1.00 97.81 105 TYR A O 1
ATOM 871 N N . PHE A 1 106 ? -5.090 -2.497 14.664 1.00 97.75 106 PHE A N 1
ATOM 872 C CA . PHE A 1 106 ? -4.649 -2.751 13.293 1.00 97.75 106 PHE A CA 1
ATOM 873 C C . PHE A 1 106 ? -3.890 -1.543 12.721 1.00 97.75 106 PHE A C 1
ATOM 875 O O . PHE A 1 106 ? -4.317 -0.948 11.725 1.00 97.75 106 PHE A O 1
ATOM 882 N N . PRO A 1 107 ? -2.727 -1.179 13.287 1.00 97.25 107 PRO A N 1
ATOM 883 C CA . PRO A 1 107 ? -1.958 -0.045 12.801 1.00 97.25 107 PRO A CA 1
ATOM 884 C C . PRO A 1 107 ? -1.376 -0.336 11.415 1.00 97.25 107 PRO A C 1
ATOM 886 O O . PRO A 1 107 ? -0.990 -1.468 11.090 1.00 97.25 107 PRO A O 1
ATOM 889 N N . ILE A 1 108 ? -1.270 0.709 10.594 1.00 96.81 108 ILE A N 1
ATOM 890 C CA . ILE A 1 108 ? -0.542 0.635 9.327 1.00 96.81 108 ILE A CA 1
ATOM 891 C C . ILE A 1 108 ? 0.944 0.518 9.648 1.00 96.81 108 ILE A C 1
ATOM 893 O O . ILE A 1 108 ? 1.528 1.408 10.263 1.00 96.81 108 ILE A O 1
ATOM 897 N N . LYS A 1 109 ? 1.571 -0.568 9.199 1.00 94.56 109 LYS A N 1
ATOM 898 C CA . LYS A 1 109 ? 3.010 -0.773 9.349 1.00 94.56 109 LYS A CA 1
ATOM 899 C C . LYS A 1 109 ? 3.693 -0.709 7.993 1.00 94.56 109 LYS A C 1
ATOM 901 O O . LYS A 1 109 ? 3.183 -1.218 6.992 1.00 94.56 109 LYS A O 1
ATOM 906 N N . LYS A 1 110 ? 4.866 -0.077 7.978 1.00 92.50 110 LYS A N 1
ATOM 907 C CA . LYS A 1 110 ? 5.774 -0.055 6.834 1.00 92.50 110 LYS A CA 1
ATOM 908 C C . LYS A 1 110 ? 6.499 -1.395 6.762 1.00 92.50 110 LYS A C 1
ATOM 910 O O . LYS A 1 110 ? 7.114 -1.827 7.733 1.00 92.50 110 LYS A O 1
ATOM 915 N N . HIS A 1 111 ? 6.433 -2.042 5.611 1.00 84.81 111 HIS A N 1
ATOM 916 C CA . HIS A 1 111 ? 7.123 -3.291 5.337 1.00 84.81 111 HIS A CA 1
ATOM 917 C C . HIS A 1 111 ? 8.057 -3.100 4.152 1.00 84.81 111 HIS A C 1
ATOM 919 O O . HIS A 1 111 ? 7.615 -2.746 3.061 1.00 84.81 111 HIS A O 1
ATOM 925 N N . CYS A 1 112 ? 9.345 -3.356 4.362 1.00 82.19 112 CYS A N 1
ATOM 926 C CA . CYS A 1 112 ? 10.286 -3.525 3.264 1.00 82.19 112 CYS A CA 1
ATOM 927 C C . CYS A 1 112 ? 9.945 -4.833 2.557 1.00 82.19 112 CYS A C 1
ATOM 929 O O . CYS A 1 112 ? 9.879 -5.874 3.219 1.00 82.19 112 CYS A O 1
ATOM 931 N N . ARG A 1 113 ? 9.759 -4.806 1.238 1.00 69.19 113 ARG A N 1
ATOM 932 C CA . ARG A 1 113 ? 9.939 -6.031 0.466 1.00 69.19 113 ARG A CA 1
ATOM 933 C C . ARG A 1 113 ? 11.420 -6.407 0.556 1.00 69.19 113 ARG A C 1
ATOM 935 O O . ARG A 1 113 ? 12.265 -5.542 0.308 1.00 69.19 113 ARG A O 1
ATOM 942 N N . PRO A 1 114 ? 11.759 -7.641 0.965 1.00 61.81 114 PRO A N 1
ATOM 943 C CA . PRO A 1 114 ? 13.075 -8.173 0.660 1.00 61.81 114 PRO A CA 1
ATOM 944 C C . PRO A 1 114 ? 13.268 -8.018 -0.847 1.00 61.81 114 PRO A C 1
ATOM 946 O O . PRO A 1 114 ? 12.338 -8.287 -1.606 1.00 61.81 114 PRO A O 1
ATOM 949 N N . THR A 1 115 ? 14.429 -7.535 -1.283 1.00 60.62 115 THR A N 1
ATOM 950 C CA . THR A 1 115 ? 14.811 -7.701 -2.685 1.00 60.62 115 THR A CA 1
ATOM 951 C C . THR A 1 115 ? 14.702 -9.188 -2.974 1.00 60.62 115 THR A C 1
ATOM 953 O O . THR A 1 115 ? 15.311 -9.963 -2.232 1.00 60.62 115 THR A O 1
ATOM 956 N N . ASP A 1 116 ? 13.904 -9.576 -3.970 1.00 54.56 116 ASP A N 1
ATOM 957 C CA . ASP A 1 116 ? 13.883 -10.947 -4.463 1.00 54.56 116 ASP A CA 1
ATOM 958 C C . ASP A 1 116 ? 15.328 -11.314 -4.801 1.00 54.56 116 ASP A C 1
ATOM 960 O O . ASP A 1 116 ? 15.865 -10.943 -5.843 1.00 54.56 116 ASP A O 1
ATOM 964 N N . THR A 1 117 ? 16.006 -12.011 -3.892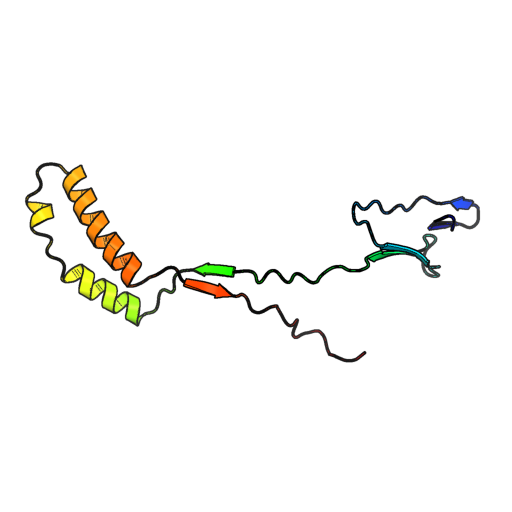 1.00 54.06 117 THR A N 1
ATOM 965 C CA . THR A 1 117 ? 17.106 -12.867 -4.295 1.00 54.06 117 THR A CA 1
ATOM 966 C C . THR A 1 117 ? 16.397 -13.970 -5.045 1.00 54.06 117 THR A C 1
ATOM 968 O O . THR A 1 117 ? 15.821 -14.858 -4.418 1.00 54.06 117 THR A O 1
ATOM 971 N N . THR A 1 118 ? 16.317 -13.827 -6.365 1.00 53.69 118 THR A N 1
ATOM 972 C CA . THR A 1 118 ? 15.804 -14.842 -7.276 1.00 53.69 118 THR A CA 1
ATOM 973 C C . THR A 1 118 ? 16.442 -16.171 -6.894 1.00 53.69 118 THR A C 1
ATOM 975 O O . THR A 1 118 ? 17.593 -16.446 -7.216 1.00 53.69 118 THR A O 1
ATOM 978 N N . SER A 1 119 ? 15.701 -16.995 -6.152 1.00 55.88 119 SER A N 1
ATOM 979 C CA . SER A 1 119 ? 16.194 -18.259 -5.594 1.00 55.88 119 SER A CA 1
ATOM 980 C C . SER A 1 119 ? 16.531 -19.288 -6.675 1.00 55.88 119 SER A C 1
ATOM 982 O O . SER A 1 119 ? 17.064 -20.347 -6.365 1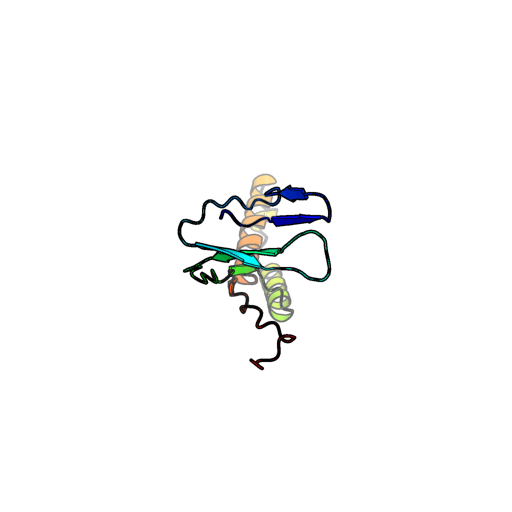.00 55.88 119 SER A O 1
ATOM 984 N N . TRP A 1 120 ? 16.216 -18.976 -7.934 1.00 63.56 120 TRP A N 1
ATOM 985 C CA . TRP A 1 120 ? 16.453 -19.799 -9.110 1.00 63.56 120 TRP A CA 1
ATOM 986 C C . TRP A 1 120 ? 17.741 -19.446 -9.876 1.00 63.56 120 TRP A C 1
ATOM 988 O O . TRP A 1 120 ? 18.088 -20.171 -10.803 1.00 63.56 120 TRP A O 1
ATOM 998 N N . ILE A 1 121 ? 18.462 -18.370 -9.522 1.00 58.47 121 ILE A N 1
ATOM 999 C CA . ILE A 1 121 ? 19.741 -18.019 -10.164 1.00 58.47 121 ILE A CA 1
ATOM 1000 C C . ILE A 1 121 ? 20.895 -18.548 -9.305 1.00 58.47 121 ILE A C 1
ATOM 1002 O O . ILE A 1 121 ? 21.194 -18.003 -8.241 1.00 58.47 121 ILE A O 1
ATOM 1006 N N . ASN A 1 122 ? 21.561 -19.605 -9.775 1.00 50.53 122 ASN A N 1
ATOM 1007 C CA . ASN A 1 122 ? 22.799 -20.095 -9.170 1.00 50.53 122 ASN A CA 1
ATOM 1008 C C . ASN A 1 122 ? 23.933 -19.080 -9.386 1.00 50.53 122 ASN A C 1
ATOM 1010 O O . ASN A 1 122 ? 24.093 -18.533 -10.476 1.00 50.53 122 ASN A O 1
ATOM 1014 N N . ARG A 1 123 ? 24.734 -18.837 -8.341 1.00 53.22 123 ARG A N 1
ATOM 1015 C CA . ARG A 1 123 ? 25.924 -17.968 -8.379 1.00 53.22 123 ARG A CA 1
ATOM 1016 C C . ARG A 1 123 ? 27.133 -18.693 -8.979 1.00 53.22 123 ARG A C 1
ATOM 1018 O O . ARG A 1 123 ? 28.161 -18.810 -8.323 1.00 53.22 123 ARG A O 1
ATOM 1025 N N . GLU A 1 124 ? 27.000 -19.188 -10.199 1.00 46.91 124 GLU A N 1
ATOM 1026 C CA . GLU A 1 124 ? 28.136 -19.720 -10.951 1.00 46.91 124 GLU A CA 1
ATOM 1027 C C . GLU A 1 124 ? 28.325 -18.891 -12.218 1.00 46.91 124 GLU A C 1
ATOM 1029 O O . GLU A 1 124 ? 27.723 -19.156 -13.257 1.00 46.91 124 GLU A O 1
ATOM 1034 N N . VAL A 1 125 ? 29.141 -17.845 -12.074 1.00 39.38 125 VAL A N 1
ATOM 1035 C CA . VAL A 1 125 ? 29.973 -17.262 -13.133 1.00 39.38 125 VAL A CA 1
ATOM 1036 C C . VAL A 1 125 ? 31.349 -17.032 -12.530 1.00 39.38 125 VAL A C 1
ATOM 1038 O O . VAL A 1 125 ? 31.393 -16.451 -11.419 1.00 39.38 125 VAL A O 1
#